Pr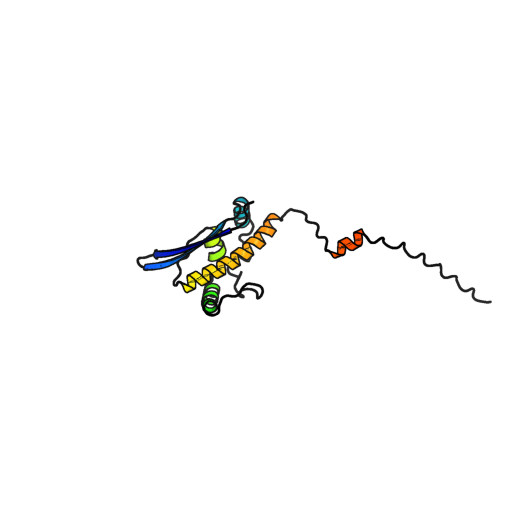otein AF-A0A2S5MRT8-F1 (afdb_monomer_lite)

Secondary structure (DSSP, 8-state):
-PPPEEEEEEEEEEETTEEEEEEEEEEE--HHHHHHHHHHSTTSGGGSGGGGTT---TTSPPPPTTTHHHHHHHHHTT-HHIIIIIIIIT-PEEE-SSHHHHHHHHHHHHHHHHHHHHHHHHHHHTT-------TTHHHHTTPPPPPPP------------

Radius of gyration: 27.93 Å; chains: 1; bounding box: 41×88×78 Å

pLDDT: mean 81.72, std 10.44, range [54.12, 95.19]

Structure (mmCIF, N/CA/C/O backbone):
data_AF-A0A2S5MRT8-F1
#
_entry.id   AF-A0A2S5MRT8-F1
#
loop_
_atom_site.group_PDB
_atom_site.id
_atom_site.type_symbol
_atom_site.label_atom_id
_atom_site.label_alt_id
_atom_site.label_comp_id
_atom_site.label_asym_id
_atom_site.label_entity_id
_atom_site.label_seq_id
_atom_site.pdbx_PDB_ins_code
_atom_site.Cartn_x
_atom_site.Cartn_y
_atom_site.Cartn_z
_atom_site.occupancy
_atom_site.B_iso_or_equiv
_atom_site.auth_seq_id
_atom_site.auth_comp_id
_atom_site.auth_asym_id
_atom_site.auth_atom_id
_atom_site.pdbx_PDB_model_num
ATOM 1 N N . MET A 1 1 ? -20.297 1.279 5.747 1.00 62.88 1 MET A N 1
ATOM 2 C CA . MET A 1 1 ? -18.880 1.514 5.401 1.00 62.88 1 MET A CA 1
ATOM 3 C C . MET A 1 1 ? -18.709 1.169 3.929 1.00 62.88 1 MET A C 1
ATOM 5 O O . MET A 1 1 ? -19.197 0.123 3.515 1.00 62.88 1 MET A O 1
ATOM 9 N N . GLN A 1 2 ? -18.142 2.060 3.117 1.00 75.88 2 GLN A N 1
ATOM 10 C CA . GLN A 1 2 ? -17.895 1.763 1.702 1.00 75.88 2 GLN A CA 1
ATOM 11 C C . GLN A 1 2 ? -16.757 0.739 1.589 1.00 75.88 2 GLN A C 1
ATOM 13 O O . GLN A 1 2 ? -15.768 0.855 2.308 1.00 75.88 2 GLN A O 1
ATOM 18 N N . ALA A 1 3 ? -16.885 -0.244 0.691 1.00 86.50 3 ALA A N 1
ATOM 19 C CA . ALA A 1 3 ? -15.804 -1.194 0.428 1.00 86.50 3 ALA A CA 1
ATOM 20 C C . ALA A 1 3 ? -14.531 -0.440 -0.015 1.00 86.50 3 ALA A C 1
ATOM 22 O O . ALA A 1 3 ? -14.643 0.407 -0.915 1.00 86.50 3 ALA A O 1
ATOM 23 N N . PRO A 1 4 ? -13.355 -0.730 0.580 1.00 91.44 4 PRO A N 1
ATOM 24 C CA . PRO A 1 4 ? -12.093 -0.124 0.178 1.00 91.44 4 PRO A CA 1
ATOM 25 C C . PRO A 1 4 ? -11.831 -0.288 -1.320 1.00 91.44 4 PRO A C 1
ATOM 27 O O . PRO A 1 4 ? -12.052 -1.359 -1.886 1.00 91.44 4 PRO A O 1
ATOM 30 N N . LYS A 1 5 ? -11.339 0.767 -1.973 1.00 93.81 5 LYS A N 1
ATOM 31 C CA . LYS A 1 5 ? -10.935 0.727 -3.389 1.00 93.81 5 LYS A CA 1
ATOM 32 C C . LYS A 1 5 ? -9.587 1.400 -3.582 1.00 93.81 5 LYS A C 1
ATOM 34 O O . LYS A 1 5 ? -9.306 2.396 -2.927 1.00 93.81 5 LYS A O 1
ATOM 39 N N . LEU A 1 6 ? -8.804 0.919 -4.542 1.00 94.31 6 LEU A N 1
ATOM 40 C CA . LEU A 1 6 ? -7.590 1.596 -4.986 1.00 94.31 6 LEU A CA 1
ATOM 41 C C . LEU A 1 6 ? -7.860 2.307 -6.311 1.00 94.31 6 LEU A C 1
ATOM 43 O O . LEU A 1 6 ? -8.140 1.675 -7.329 1.00 94.31 6 LEU A O 1
ATOM 47 N N . LEU A 1 7 ? -7.780 3.632 -6.304 1.00 94.69 7 LEU A N 1
ATOM 48 C CA . LEU A 1 7 ? -7.791 4.432 -7.518 1.00 94.69 7 LEU A CA 1
ATOM 49 C C . LEU A 1 7 ? -6.376 4.473 -8.092 1.00 94.69 7 LEU A C 1
ATOM 51 O O . LEU A 1 7 ? -5.436 4.802 -7.378 1.00 94.69 7 LEU A O 1
ATOM 55 N N . ILE A 1 8 ? -6.237 4.167 -9.382 1.00 95.19 8 ILE A N 1
ATOM 56 C CA . ILE A 1 8 ? -4.963 4.192 -10.108 1.00 95.19 8 ILE A CA 1
ATOM 57 C C . ILE A 1 8 ? -5.140 5.064 -11.352 1.00 95.19 8 ILE A C 1
ATOM 59 O O . ILE A 1 8 ? -5.982 4.779 -12.202 1.00 95.19 8 ILE A O 1
ATOM 63 N N . ARG A 1 9 ? -4.339 6.122 -11.480 1.00 95.19 9 ARG A N 1
ATOM 64 C CA . ARG A 1 9 ? -4.304 7.011 -12.651 1.00 95.19 9 ARG A CA 1
ATOM 65 C C . ARG A 1 9 ? -2.890 7.074 -13.198 1.00 95.19 9 ARG A C 1
ATOM 67 O O . ARG A 1 9 ? -1.948 7.238 -12.431 1.00 95.19 9 ARG A O 1
ATOM 74 N N . LYS A 1 10 ? -2.744 6.968 -14.516 1.00 95.06 10 LYS A N 1
ATOM 75 C CA . LYS A 1 10 ? -1.451 7.002 -15.209 1.00 95.06 10 LYS A CA 1
ATOM 76 C C . LYS A 1 10 ? -1.513 8.004 -16.344 1.00 95.06 10 LYS A C 1
ATOM 78 O O . LYS A 1 10 ? -2.553 8.143 -16.982 1.00 95.06 10 LYS A O 1
ATOM 83 N N . GLY A 1 11 ? -0.401 8.664 -16.616 1.00 93.81 11 GLY A N 1
ATOM 84 C CA . GLY A 1 11 ? -0.306 9.592 -17.733 1.00 93.81 11 GLY A CA 1
ATOM 85 C C . GLY A 1 11 ? 1.127 10.014 -18.004 1.00 93.81 11 GLY A C 1
ATOM 86 O O . GLY A 1 11 ? 2.016 9.802 -17.183 1.00 93.81 11 GLY A O 1
ATOM 87 N N . MET A 1 12 ? 1.338 10.623 -19.166 1.00 95.19 12 MET A N 1
ATOM 88 C CA . MET A 1 12 ? 2.572 11.341 -19.470 1.00 95.19 12 MET A CA 1
ATOM 89 C C . MET A 1 12 ? 2.376 12.800 -19.064 1.00 95.19 12 MET A C 1
ATOM 91 O O . MET A 1 12 ? 1.457 13.449 -19.559 1.00 95.19 12 MET A O 1
ATOM 95 N N . VAL A 1 13 ? 3.215 13.307 -18.164 1.00 91.00 13 VAL A N 1
ATOM 96 C CA . VAL A 1 13 ? 3.133 14.688 -17.669 1.00 91.00 13 VAL A CA 1
ATOM 97 C C . VAL A 1 13 ? 4.438 15.410 -17.978 1.00 91.00 13 VAL A C 1
ATOM 99 O O . VAL A 1 13 ? 5.523 14.841 -17.848 1.00 91.00 13 VAL A O 1
ATOM 102 N N . VAL A 1 14 ? 4.341 16.674 -18.393 1.00 89.44 14 VAL A N 1
ATOM 103 C CA . VAL A 1 14 ? 5.513 17.535 -18.574 1.00 89.44 14 VAL A CA 1
ATOM 104 C C . VAL A 1 14 ? 6.001 17.968 -17.196 1.00 89.44 14 VAL A C 1
ATOM 106 O O . VAL A 1 14 ? 5.334 18.738 -16.508 1.00 89.44 14 VAL A O 1
ATOM 109 N N . VAL A 1 15 ? 7.180 17.500 -16.796 1.00 83.31 15 VAL A N 1
ATOM 110 C CA . VAL A 1 15 ? 7.831 17.902 -15.548 1.00 83.31 15 VAL A CA 1
ATOM 111 C C . VAL A 1 15 ? 9.219 18.434 -15.866 1.00 83.31 15 VAL A C 1
ATOM 113 O O . VAL A 1 15 ? 10.021 17.749 -16.501 1.00 83.31 15 VAL A O 1
ATOM 116 N N . GLN A 1 16 ? 9.501 19.672 -15.445 1.00 83.75 16 GLN A N 1
ATOM 117 C CA . GLN A 1 16 ? 10.778 20.354 -15.711 1.00 83.75 16 GLN A CA 1
ATOM 118 C C . GLN A 1 16 ? 11.149 20.348 -17.210 1.00 83.75 16 GLN A C 1
ATOM 120 O O . GLN A 1 16 ? 12.292 20.099 -17.587 1.00 83.75 16 GLN A O 1
ATOM 125 N N . GLY A 1 17 ? 10.156 20.556 -18.081 1.00 87.31 17 GLY A N 1
ATOM 126 C CA . GLY A 1 17 ? 10.346 20.587 -19.534 1.00 87.31 17 GLY A CA 1
ATOM 127 C C . GLY A 1 17 ? 10.565 19.223 -20.202 1.00 87.31 17 GLY A C 1
ATOM 128 O O . GLY A 1 17 ? 10.848 19.183 -21.396 1.00 87.31 17 GLY A O 1
ATOM 129 N N . ARG A 1 18 ? 10.432 18.100 -19.480 1.00 86.38 18 ARG A N 1
ATOM 130 C CA . ARG A 1 18 ? 10.519 16.742 -20.046 1.00 86.38 18 ARG A CA 1
ATOM 131 C C . ARG A 1 18 ? 9.227 15.963 -19.816 1.00 86.38 18 ARG A C 1
ATOM 133 O O . ARG A 1 18 ? 8.666 16.009 -18.726 1.00 86.38 18 ARG A O 1
ATOM 140 N N . ASN A 1 19 ? 8.789 15.204 -20.819 1.00 90.62 19 ASN A N 1
ATOM 141 C CA . ASN A 1 19 ? 7.692 14.250 -20.655 1.00 90.62 19 ASN A CA 1
ATOM 142 C C . ASN A 1 19 ? 8.152 13.086 -19.777 1.00 90.62 19 ASN A C 1
ATOM 144 O O . ASN A 1 19 ? 9.086 12.369 -20.139 1.00 90.62 19 ASN A O 1
ATOM 148 N N . ARG A 1 20 ? 7.487 12.894 -18.637 1.00 91.44 20 ARG A N 1
ATOM 149 C CA . ARG A 1 20 ? 7.747 11.790 -17.713 1.00 91.44 20 ARG A CA 1
ATOM 150 C C . ARG A 1 20 ? 6.494 10.934 -17.522 1.00 91.44 20 ARG A C 1
ATOM 152 O O . ARG A 1 20 ? 5.394 11.486 -17.466 1.00 91.44 20 ARG A O 1
ATOM 159 N N . PRO A 1 21 ? 6.638 9.603 -17.424 1.00 93.56 21 PRO A N 1
ATOM 160 C CA . PRO A 1 21 ? 5.550 8.742 -16.988 1.00 93.56 21 PRO A CA 1
ATOM 161 C C . PRO A 1 21 ? 5.238 9.025 -15.517 1.00 93.56 21 PRO A C 1
ATOM 163 O O . PRO A 1 21 ? 6.128 9.026 -14.667 1.00 93.56 21 PRO A O 1
ATOM 166 N N . CYS A 1 22 ? 3.969 9.259 -15.212 1.00 92.06 22 CYS A N 1
ATOM 167 C CA . CYS A 1 22 ? 3.501 9.540 -13.866 1.00 92.06 22 CYS A CA 1
ATOM 168 C C . CYS A 1 22 ? 2.357 8.608 -13.481 1.00 92.06 22 CYS A C 1
ATOM 170 O O . CYS A 1 22 ? 1.512 8.264 -14.312 1.00 92.06 22 CYS A O 1
ATOM 172 N N . ILE A 1 23 ? 2.309 8.249 -12.200 1.00 92.44 23 ILE A N 1
ATOM 173 C CA . ILE A 1 23 ? 1.239 7.443 -11.617 1.00 92.44 23 ILE A CA 1
ATOM 174 C C . ILE A 1 23 ? 0.769 8.051 -10.301 1.00 92.44 23 ILE A C 1
ATOM 176 O O . ILE A 1 23 ? 1.565 8.463 -9.462 1.00 92.44 23 ILE A O 1
ATOM 180 N N . GLN A 1 24 ? -0.545 8.114 -10.136 1.00 91.81 24 GLN A N 1
ATOM 181 C CA . GLN A 1 24 ? -1.209 8.442 -8.884 1.00 91.81 24 GLN A CA 1
ATOM 182 C C . GLN A 1 24 ? -1.958 7.194 -8.426 1.00 91.81 24 GLN A C 1
ATOM 184 O O . GLN A 1 24 ? -2.784 6.660 -9.170 1.00 91.81 24 GLN A O 1
ATOM 189 N N . VAL A 1 25 ? -1.675 6.749 -7.207 1.00 92.12 25 VAL A N 1
ATOM 190 C CA . VAL A 1 25 ? -2.445 5.712 -6.513 1.00 92.12 25 VAL A CA 1
ATOM 191 C C . VAL A 1 25 ? -3.090 6.339 -5.287 1.00 92.12 25 VAL A C 1
ATOM 193 O O . VAL A 1 25 ? -2.444 7.141 -4.630 1.00 92.12 25 VAL A O 1
ATOM 196 N N . LEU A 1 26 ? -4.354 6.036 -5.001 1.00 92.50 26 LEU A N 1
ATOM 197 C CA . LEU A 1 26 ? -5.076 6.572 -3.843 1.00 92.50 26 LEU A CA 1
ATOM 198 C C . LEU A 1 26 ? -6.029 5.511 -3.289 1.00 92.50 26 LEU A C 1
ATOM 200 O O . LEU A 1 26 ? -6.909 5.033 -4.006 1.00 92.50 26 LEU A O 1
ATOM 204 N N . ALA A 1 27 ? -5.875 5.167 -2.014 1.00 91.75 27 ALA A N 1
ATOM 205 C CA . ALA A 1 27 ? -6.819 4.339 -1.285 1.00 91.75 27 ALA A CA 1
ATOM 206 C C . ALA A 1 27 ? -8.063 5.162 -0.931 1.00 91.75 27 ALA A C 1
ATOM 208 O O . ALA A 1 27 ? -8.003 6.178 -0.239 1.00 91.75 27 ALA A O 1
ATOM 209 N N . ILE A 1 28 ? -9.208 4.696 -1.409 1.00 91.44 28 ILE A N 1
ATOM 210 C CA . ILE A 1 28 ? -10.532 5.185 -1.052 1.00 91.44 28 ILE A CA 1
ATOM 211 C C . ILE A 1 28 ? -11.041 4.267 0.056 1.00 91.44 28 ILE A C 1
ATOM 213 O O . ILE A 1 28 ? -11.528 3.168 -0.214 1.00 91.44 28 ILE A O 1
ATOM 217 N N . VAL A 1 29 ? -10.892 4.720 1.296 1.00 88.62 29 VAL A N 1
ATOM 218 C CA . VAL A 1 29 ? -11.397 4.074 2.516 1.00 88.62 29 VAL A CA 1
ATOM 219 C C . VAL A 1 29 ? -12.334 5.033 3.250 1.00 88.62 29 VAL A C 1
ATOM 221 O O . VAL A 1 29 ? -12.411 6.216 2.914 1.00 88.62 29 VAL A O 1
ATOM 224 N N . ASP A 1 30 ? -13.064 4.524 4.241 1.00 89.56 30 ASP A N 1
ATOM 225 C CA . ASP A 1 30 ? -13.903 5.356 5.105 1.00 89.56 30 ASP A CA 1
ATOM 226 C C . ASP A 1 30 ? -13.067 6.474 5.774 1.00 89.56 30 ASP A C 1
ATOM 228 O O . ASP A 1 30 ? -11.995 6.175 6.307 1.00 89.56 30 ASP A O 1
ATOM 232 N N . PRO A 1 31 ? -13.503 7.751 5.752 1.00 87.44 31 PRO A N 1
ATOM 233 C CA . PRO A 1 31 ? -12.715 8.856 6.299 1.00 87.44 31 PRO A CA 1
ATOM 234 C C . PRO A 1 31 ? -12.368 8.699 7.781 1.00 87.44 31 PRO A C 1
ATOM 236 O O . PRO A 1 31 ? -11.251 9.024 8.173 1.00 87.44 31 PRO A O 1
ATOM 239 N N . ALA A 1 32 ? -13.280 8.160 8.597 1.00 87.81 32 ALA A N 1
ATOM 240 C CA . ALA A 1 32 ? -13.013 7.952 10.017 1.00 87.81 32 ALA A CA 1
ATOM 241 C C . ALA A 1 32 ? -11.975 6.842 10.226 1.00 87.81 32 ALA A C 1
ATOM 243 O O . ALA A 1 32 ? -11.099 6.957 11.084 1.00 87.81 32 ALA A O 1
ATOM 244 N N . LEU A 1 33 ? -12.028 5.790 9.402 1.00 87.81 33 LEU A N 1
ATOM 245 C CA . LEU A 1 33 ? -11.003 4.749 9.395 1.00 87.81 33 LEU A CA 1
ATOM 246 C C . LEU A 1 33 ? -9.646 5.308 8.958 1.00 87.81 33 LEU A C 1
ATOM 248 O O . LEU A 1 33 ? -8.641 5.005 9.592 1.00 87.81 33 LEU A O 1
ATOM 252 N N . LYS A 1 34 ? -9.614 6.157 7.924 1.00 86.62 34 LYS A N 1
ATOM 253 C CA . LYS A 1 34 ? -8.386 6.822 7.472 1.00 86.62 34 LYS A CA 1
ATOM 254 C C . LYS A 1 34 ? -7.730 7.620 8.598 1.00 86.62 34 LYS A C 1
ATOM 256 O O . LYS A 1 34 ? -6.559 7.397 8.878 1.00 86.62 34 LYS A O 1
ATOM 261 N N . THR A 1 35 ? -8.489 8.486 9.270 1.00 87.00 35 THR A N 1
ATOM 262 C CA . THR A 1 35 ? -7.985 9.275 10.402 1.00 87.00 35 THR A CA 1
ATOM 263 C C . THR A 1 35 ? -7.467 8.370 11.518 1.00 87.00 35 THR A C 1
ATOM 265 O O . THR A 1 35 ? -6.364 8.569 12.010 1.00 87.00 35 THR A O 1
ATOM 268 N N . LYS A 1 36 ? -8.196 7.297 11.853 1.00 87.00 36 LYS A N 1
ATOM 269 C CA . LYS A 1 36 ? -7.754 6.320 12.860 1.00 87.00 36 LYS A CA 1
ATOM 270 C C . LYS A 1 36 ? -6.424 5.650 12.484 1.00 87.00 36 LYS A C 1
ATOM 272 O O . LYS A 1 36 ? -5.586 5.439 13.357 1.00 87.00 36 LYS A O 1
ATOM 277 N N . LEU A 1 37 ? -6.225 5.307 11.209 1.00 85.44 37 LEU A N 1
ATOM 278 C CA . LEU A 1 37 ? -4.967 4.738 10.709 1.00 85.44 37 LEU A CA 1
ATOM 279 C C . LEU A 1 37 ? -3.808 5.731 10.831 1.00 85.44 37 LEU A C 1
ATOM 281 O O . LEU A 1 37 ? -2.731 5.353 11.289 1.00 85.44 37 LEU A O 1
ATOM 285 N N . GLU A 1 38 ? -4.038 6.986 10.447 1.00 84.56 38 GLU A N 1
ATOM 286 C CA . GLU A 1 38 ? -3.034 8.052 10.490 1.00 84.56 38 GLU A CA 1
ATOM 287 C C . GLU A 1 38 ? -2.645 8.419 11.933 1.00 84.56 38 GLU A C 1
ATOM 289 O O . GLU A 1 38 ? -1.458 8.561 12.221 1.00 84.56 38 GLU A O 1
ATOM 294 N N . ASP A 1 39 ? -3.611 8.488 12.851 1.00 85.94 39 ASP A N 1
ATOM 295 C CA . ASP A 1 39 ? -3.373 8.919 14.232 1.00 85.94 39 ASP A CA 1
ATOM 296 C C . ASP A 1 39 ? -2.778 7.815 15.116 1.00 85.94 39 ASP A C 1
ATOM 298 O O . ASP A 1 39 ? -1.910 8.080 15.949 1.00 85.94 39 ASP A O 1
ATOM 302 N N . LEU A 1 40 ? -3.251 6.572 14.966 1.00 85.38 40 LEU A N 1
ATOM 303 C CA . LEU A 1 40 ? -2.938 5.491 15.910 1.00 85.38 40 LEU A CA 1
ATOM 304 C C . LEU A 1 40 ? -1.954 4.458 15.359 1.00 85.38 40 LEU A C 1
ATOM 306 O O . LEU A 1 40 ? -1.249 3.819 16.138 1.00 85.38 40 LEU A O 1
ATOM 310 N N . PHE A 1 41 ? -1.894 4.283 14.037 1.00 84.75 41 PHE A N 1
ATOM 311 C CA . PHE A 1 41 ? -1.188 3.158 13.414 1.00 84.75 41 PHE A CA 1
ATOM 312 C C . PHE A 1 41 ? -0.091 3.577 12.436 1.00 84.75 41 PHE A C 1
ATOM 314 O O . PHE A 1 41 ? 0.549 2.714 11.844 1.00 84.75 41 PHE A O 1
ATOM 321 N N . ALA A 1 42 ? 0.220 4.870 12.309 1.00 77.69 42 ALA A N 1
ATOM 322 C CA . ALA A 1 42 ? 1.286 5.349 11.422 1.00 77.69 42 ALA A CA 1
ATOM 323 C C . ALA A 1 42 ? 2.685 4.778 11.743 1.00 77.69 42 ALA A C 1
ATOM 325 O O . ALA A 1 42 ? 3.590 4.846 10.911 1.00 77.69 42 ALA A O 1
ATOM 326 N N . SER A 1 43 ? 2.881 4.207 12.937 1.00 79.81 43 SER A N 1
ATOM 327 C CA . SER A 1 43 ? 4.125 3.552 13.352 1.00 79.81 43 SER A CA 1
ATOM 328 C C . SER A 1 43 ? 4.180 2.050 13.034 1.00 79.81 43 SER A C 1
ATOM 330 O O . SER A 1 43 ? 5.219 1.424 13.267 1.00 79.81 43 SER A O 1
ATOM 332 N N . GLU A 1 44 ? 3.118 1.457 12.486 1.00 83.00 44 GLU A N 1
ATOM 333 C CA . GLU A 1 44 ? 3.089 0.038 12.128 1.00 83.00 44 GLU A CA 1
ATOM 334 C C . GLU A 1 44 ? 4.046 -0.295 10.981 1.00 83.00 44 GLU A C 1
ATOM 336 O O . GLU A 1 44 ? 4.373 0.549 10.142 1.00 83.00 44 GLU A O 1
ATOM 341 N N . ASN A 1 45 ? 4.511 -1.549 10.928 1.00 77.81 45 ASN A N 1
ATOM 342 C CA . ASN A 1 45 ? 5.508 -1.964 9.933 1.00 77.81 45 ASN A CA 1
ATOM 343 C C . ASN A 1 45 ? 5.013 -1.754 8.495 1.00 77.81 45 ASN A C 1
ATOM 345 O O . ASN A 1 45 ? 5.805 -1.385 7.639 1.00 77.81 45 ASN A O 1
ATOM 349 N N . LEU A 1 46 ? 3.704 -1.878 8.255 1.00 76.25 46 LEU A N 1
ATOM 350 C CA . LEU A 1 46 ? 3.066 -1.626 6.958 1.00 76.25 46 LEU A CA 1
ATOM 351 C C . LEU A 1 46 ? 3.320 -0.204 6.410 1.00 76.25 46 LEU A C 1
ATOM 353 O O . LEU A 1 46 ? 3.352 0.002 5.195 1.00 76.25 46 LEU A O 1
ATOM 357 N N . PHE A 1 47 ? 3.526 0.772 7.297 1.00 75.56 47 PHE A N 1
ATOM 358 C CA . PHE A 1 47 ? 3.784 2.172 6.946 1.00 75.56 47 PHE A CA 1
ATOM 359 C C . PHE A 1 47 ? 5.278 2.536 7.002 1.00 75.56 47 PHE A C 1
ATOM 361 O O . PHE A 1 47 ? 5.655 3.682 6.751 1.00 75.56 47 PHE A O 1
ATOM 368 N N . LYS A 1 48 ? 6.152 1.566 7.301 1.00 73.19 48 LYS A N 1
ATOM 369 C CA . LYS A 1 48 ? 7.606 1.746 7.406 1.00 73.19 48 LYS A CA 1
ATOM 370 C C . LYS A 1 48 ? 8.337 1.280 6.145 1.00 73.19 48 LYS A C 1
ATOM 372 O O . LYS A 1 48 ? 7.872 0.436 5.386 1.00 73.19 48 LYS A O 1
ATOM 377 N N . ARG A 1 49 ? 9.562 1.789 5.964 1.00 66.25 49 ARG A N 1
ATOM 378 C CA . ARG A 1 49 ? 10.494 1.382 4.886 1.00 66.25 49 ARG A CA 1
ATOM 379 C C . ARG A 1 49 ? 10.774 -0.115 4.867 1.00 66.25 49 ARG A C 1
ATOM 381 O O . ARG A 1 49 ? 10.858 -0.718 3.804 1.00 66.25 49 ARG A O 1
ATOM 388 N N . SER A 1 50 ? 10.878 -0.702 6.053 1.00 64.69 50 SER A N 1
ATOM 389 C CA . SER A 1 50 ? 11.203 -2.108 6.271 1.00 64.69 50 SER A CA 1
ATOM 390 C C . SER A 1 50 ? 10.115 -3.086 5.839 1.00 64.69 50 SER A C 1
ATOM 392 O O . SER A 1 50 ? 10.402 -4.277 5.783 1.00 64.69 50 SER A O 1
ATOM 394 N N . ALA A 1 51 ? 8.899 -2.624 5.518 1.00 70.75 51 ALA A N 1
ATOM 395 C CA . ALA A 1 51 ? 7.769 -3.495 5.184 1.00 70.75 51 ALA A CA 1
ATOM 396 C C . ALA A 1 51 ? 8.108 -4.552 4.118 1.00 70.75 51 ALA A C 1
ATOM 398 O O . ALA A 1 51 ? 7.625 -5.678 4.188 1.00 70.75 51 ALA A O 1
ATOM 399 N N . TYR A 1 52 ? 8.972 -4.199 3.162 1.00 70.44 52 TYR A N 1
ATOM 400 C CA . TYR A 1 52 ? 9.319 -5.044 2.017 1.00 70.44 52 TYR A CA 1
ATOM 401 C C . TYR A 1 52 ? 10.829 -5.258 1.860 1.00 70.44 52 TYR A C 1
ATOM 403 O O . TYR A 1 52 ? 11.290 -5.644 0.784 1.00 70.44 52 TYR A O 1
ATOM 411 N N . SER A 1 53 ? 11.622 -5.027 2.914 1.00 65.75 53 SER A N 1
ATOM 412 C CA . SER A 1 53 ? 13.088 -5.170 2.852 1.00 65.75 53 SER A CA 1
ATOM 413 C C . SER A 1 53 ? 13.535 -6.595 2.507 1.00 65.75 53 SER A C 1
ATOM 415 O O . SER A 1 53 ? 14.588 -6.783 1.905 1.00 65.75 53 SER A O 1
ATOM 417 N N . ASN A 1 54 ? 12.709 -7.590 2.843 1.00 70.12 54 ASN A N 1
ATOM 418 C CA . ASN A 1 54 ? 12.942 -9.008 2.558 1.00 70.12 54 ASN A CA 1
ATOM 419 C C . ASN A 1 54 ? 12.188 -9.496 1.303 1.00 70.12 54 ASN A C 1
ATOM 421 O O . ASN A 1 54 ? 12.104 -10.699 1.062 1.00 70.12 54 ASN A O 1
ATOM 425 N N . GLY A 1 55 ? 11.641 -8.577 0.501 1.00 70.75 55 GLY A N 1
ATOM 426 C CA . GLY A 1 55 ? 10.789 -8.892 -0.643 1.00 70.75 55 GLY A CA 1
ATOM 427 C C . GLY A 1 55 ? 9.351 -9.242 -0.250 1.00 70.75 55 GLY A C 1
ATOM 428 O O . GLY A 1 55 ? 8.908 -8.976 0.867 1.00 70.75 55 GLY A O 1
ATOM 429 N N . PHE A 1 56 ? 8.610 -9.815 -1.201 1.00 70.88 56 PHE A N 1
ATOM 430 C CA . PHE A 1 56 ? 7.237 -10.272 -0.983 1.00 70.88 56 PHE A CA 1
ATOM 431 C C . PHE A 1 56 ? 7.211 -11.737 -0.523 1.00 70.88 56 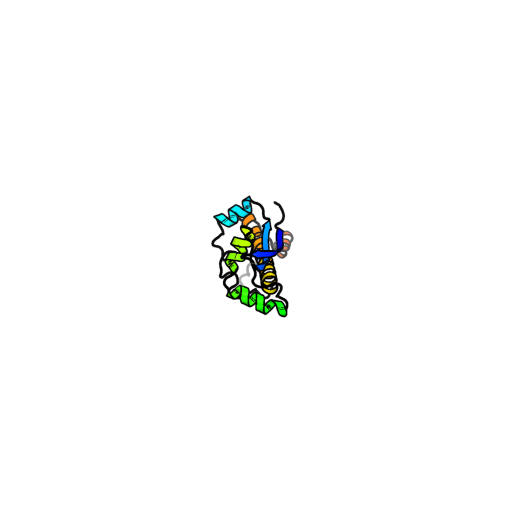PHE A C 1
ATOM 433 O O . PHE A 1 56 ? 7.987 -12.544 -1.043 1.00 70.88 56 PHE A O 1
ATOM 440 N N . PRO A 1 57 ? 6.309 -12.114 0.401 1.00 71.62 57 PRO A N 1
ATOM 441 C CA . PRO A 1 57 ? 6.129 -13.508 0.788 1.00 71.62 57 PRO A CA 1
ATOM 442 C C . PRO A 1 57 ? 5.683 -14.364 -0.407 1.00 71.62 57 PRO A C 1
ATOM 444 O O . PRO A 1 57 ? 5.015 -13.883 -1.324 1.00 71.62 57 PRO A O 1
ATOM 447 N N . ALA A 1 58 ? 6.028 -15.655 -0.387 1.00 74.31 58 ALA A N 1
ATOM 448 C CA . ALA A 1 58 ? 5.758 -16.582 -1.493 1.00 74.31 58 ALA A CA 1
ATOM 449 C C . ALA A 1 58 ? 4.259 -16.759 -1.805 1.00 74.31 58 ALA A C 1
ATOM 451 O O . ALA A 1 58 ? 3.902 -17.108 -2.926 1.00 74.31 58 ALA A O 1
ATOM 452 N N . SER A 1 59 ? 3.389 -16.498 -0.826 1.00 75.19 59 SER A N 1
ATOM 453 C CA . SER A 1 59 ? 1.932 -16.535 -0.969 1.00 75.19 59 SER A CA 1
ATOM 454 C C . SER A 1 59 ? 1.353 -15.349 -1.746 1.00 75.19 59 SER A C 1
ATOM 456 O O . SER A 1 59 ? 0.200 -15.413 -2.167 1.00 75.19 59 SER A O 1
ATOM 458 N N . MET A 1 60 ? 2.117 -14.270 -1.956 1.00 77.94 60 MET A N 1
ATOM 459 C CA . MET A 1 60 ? 1.664 -13.158 -2.787 1.00 77.94 60 MET A CA 1
ATOM 460 C C . MET A 1 60 ? 1.851 -13.471 -4.276 1.00 77.94 60 MET A C 1
ATOM 462 O O . MET A 1 60 ? 2.842 -14.110 -4.652 1.00 77.94 60 MET A O 1
ATOM 466 N N . PRO A 1 61 ? 0.949 -12.966 -5.146 1.00 82.81 61 PRO A N 1
ATOM 467 C CA . PRO A 1 61 ? 1.167 -12.986 -6.588 1.00 82.81 61 PRO A CA 1
ATOM 468 C C . PRO A 1 61 ? 2.551 -12.422 -6.893 1.00 82.81 61 PRO A C 1
ATOM 470 O O . PRO A 1 61 ? 2.894 -11.397 -6.316 1.00 82.81 61 PRO A O 1
ATOM 473 N N . GLN A 1 62 ? 3.322 -13.085 -7.757 1.00 85.50 62 GLN A N 1
ATOM 474 C CA . GLN A 1 62 ? 4.697 -12.707 -8.107 1.00 85.50 62 GLN A CA 1
ATOM 475 C C . GLN A 1 62 ? 4.732 -11.829 -9.368 1.00 85.50 62 GLN A C 1
ATOM 477 O O . GLN A 1 62 ? 3.847 -11.945 -10.226 1.00 85.50 62 GLN A O 1
ATOM 482 N N . PRO A 1 63 ? 5.744 -10.955 -9.536 1.00 87.56 63 PRO A N 1
ATOM 483 C CA . PRO A 1 63 ? 5.849 -10.150 -10.741 1.00 87.56 63 PRO A CA 1
ATOM 484 C C . PRO A 1 63 ? 6.234 -11.039 -11.928 1.00 87.56 63 PRO A C 1
ATOM 486 O O . PRO A 1 63 ? 6.996 -11.996 -11.798 1.00 87.56 63 PRO A O 1
ATOM 489 N N . THR A 1 64 ? 5.755 -10.697 -13.125 1.00 89.38 64 THR A N 1
ATOM 490 C CA . THR A 1 64 ? 6.201 -11.359 -14.363 1.00 89.38 64 THR A CA 1
ATOM 491 C C . THR A 1 64 ? 7.717 -11.220 -14.532 1.00 89.38 64 THR A C 1
ATOM 493 O O . THR A 1 64 ? 8.263 -10.186 -14.146 1.00 89.38 64 THR A O 1
ATOM 496 N N . GLY A 1 65 ? 8.376 -12.175 -15.197 1.00 89.94 65 GLY A N 1
ATOM 497 C CA . GLY A 1 65 ? 9.836 -12.173 -15.396 1.00 89.94 65 GLY A CA 1
ATOM 498 C C . GLY A 1 65 ? 10.441 -10.818 -15.811 1.00 89.94 65 GLY A C 1
ATOM 499 O O . GLY A 1 65 ? 11.351 -10.347 -15.134 1.00 89.94 65 GLY A O 1
ATOM 500 N N . PRO A 1 66 ? 9.899 -10.119 -16.830 1.00 91.56 66 PRO A N 1
ATOM 501 C CA . PRO A 1 66 ? 10.403 -8.802 -17.236 1.00 91.56 66 PRO A CA 1
ATOM 502 C C . PRO A 1 66 ? 10.212 -7.689 -16.195 1.00 91.56 66 PRO A C 1
ATOM 504 O O . PRO A 1 66 ? 10.953 -6.715 -16.186 1.00 91.56 66 PRO A O 1
ATOM 507 N N . LEU A 1 67 ? 9.212 -7.812 -15.318 1.00 90.81 67 LEU A N 1
ATOM 508 C CA . LEU A 1 67 ? 8.881 -6.815 -14.296 1.00 90.81 67 LEU A CA 1
ATOM 509 C C . LEU A 1 67 ? 9.702 -7.005 -13.011 1.00 90.81 67 LEU A C 1
ATOM 511 O O . LEU A 1 67 ? 9.998 -6.029 -12.324 1.00 90.81 67 LEU A O 1
ATOM 515 N N . ALA A 1 68 ? 10.088 -8.246 -12.705 1.00 89.56 68 ALA A N 1
ATOM 516 C CA . ALA A 1 68 ? 10.840 -8.618 -11.511 1.00 89.56 68 ALA A CA 1
ATOM 517 C C . ALA A 1 68 ? 12.087 -7.747 -11.230 1.00 89.56 68 A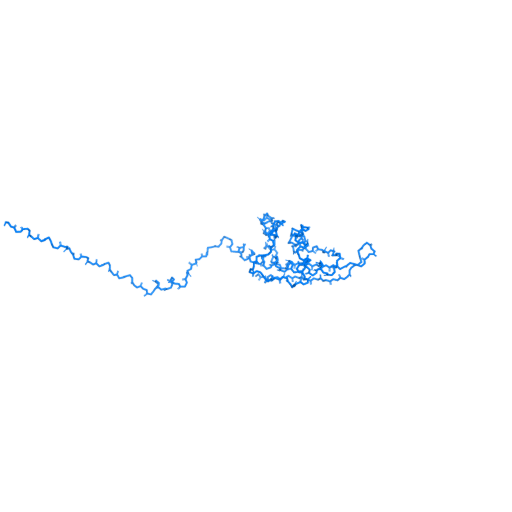LA A C 1
ATOM 519 O O . ALA A 1 68 ? 12.201 -7.265 -10.100 1.00 89.56 68 ALA A O 1
ATOM 520 N N . PRO A 1 69 ? 12.992 -7.462 -12.195 1.00 89.25 69 PRO A N 1
ATOM 521 C CA . PRO A 1 69 ? 14.166 -6.629 -11.919 1.00 89.25 69 PRO A CA 1
ATOM 522 C C . PRO A 1 69 ? 13.798 -5.186 -11.548 1.00 89.25 69 PRO A C 1
ATOM 524 O O . PRO A 1 69 ? 14.457 -4.585 -10.703 1.00 89.25 69 PRO A O 1
ATOM 527 N N . HIS A 1 70 ? 12.723 -4.640 -12.122 1.00 89.56 70 HIS A N 1
ATOM 528 C CA . HIS A 1 70 ? 12.256 -3.286 -11.820 1.00 89.56 70 HIS A CA 1
ATOM 529 C C . HIS A 1 70 ? 11.593 -3.200 -10.443 1.00 89.56 70 HIS A C 1
ATOM 531 O O . HIS A 1 70 ? 11.808 -2.229 -9.724 1.00 89.56 70 HIS A O 1
ATOM 537 N N . VAL A 1 71 ? 10.841 -4.231 -10.046 1.00 87.75 71 VAL A N 1
ATOM 538 C CA . VAL A 1 71 ? 10.284 -4.337 -8.687 1.00 87.75 71 VAL A CA 1
ATOM 539 C C . VAL A 1 71 ? 11.409 -4.465 -7.665 1.00 87.75 71 VAL A C 1
ATOM 541 O O . VAL A 1 71 ? 11.427 -3.728 -6.686 1.00 87.75 71 VAL A O 1
ATOM 544 N N . ALA A 1 72 ? 12.393 -5.332 -7.912 1.00 84.75 72 ALA A N 1
ATOM 545 C CA . ALA A 1 72 ? 13.542 -5.479 -7.024 1.00 84.75 72 ALA A CA 1
ATOM 546 C C . ALA A 1 72 ? 14.341 -4.171 -6.885 1.00 84.75 72 ALA A C 1
ATOM 548 O O . ALA A 1 72 ? 14.774 -3.836 -5.784 1.00 84.75 72 ALA A O 1
ATOM 549 N N . ALA A 1 73 ? 14.522 -3.422 -7.977 1.00 84.94 73 ALA A N 1
ATOM 550 C CA . ALA A 1 73 ? 15.163 -2.110 -7.944 1.00 84.94 73 ALA A CA 1
ATOM 551 C C . ALA A 1 73 ? 14.359 -1.096 -7.111 1.00 84.94 73 ALA A C 1
ATOM 553 O O . ALA A 1 73 ? 14.937 -0.439 -6.249 1.00 84.94 73 ALA A O 1
ATOM 554 N N . LEU A 1 74 ? 13.037 -1.032 -7.311 1.00 83.69 74 LEU A N 1
ATOM 555 C CA . LEU A 1 74 ? 12.137 -0.136 -6.578 1.00 83.69 74 LEU A CA 1
ATOM 556 C C . LEU A 1 74 ? 12.118 -0.422 -5.066 1.00 83.69 74 LEU A C 1
ATOM 558 O O . LEU A 1 74 ? 12.120 0.501 -4.254 1.00 83.69 74 LEU A O 1
ATOM 562 N N . LEU A 1 75 ? 12.117 -1.700 -4.674 1.00 79.75 75 LEU A N 1
ATOM 563 C CA . LEU A 1 75 ? 12.138 -2.092 -3.261 1.00 79.75 75 LEU A CA 1
ATOM 564 C C . LEU A 1 75 ? 13.486 -1.777 -2.593 1.00 79.75 75 LEU A C 1
ATOM 566 O O . LEU A 1 75 ? 13.516 -1.398 -1.425 1.00 79.75 75 LEU A O 1
ATOM 570 N N . LYS A 1 76 ? 14.598 -1.884 -3.333 1.00 76.75 76 LYS A N 1
ATOM 571 C CA . LYS A 1 76 ? 15.941 -1.523 -2.846 1.00 76.75 76 LYS A CA 1
ATOM 572 C C . LYS A 1 76 ? 16.146 -0.015 -2.715 1.00 76.75 76 LYS A C 1
ATOM 574 O O . LYS A 1 76 ? 16.930 0.405 -1.872 1.00 76.75 76 LYS A O 1
ATOM 579 N N . SER A 1 77 ? 15.467 0.794 -3.530 1.00 70.38 77 SER A N 1
ATOM 580 C CA . SER A 1 77 ? 15.579 2.258 -3.515 1.00 70.38 77 SER A CA 1
ATOM 581 C C . SER A 1 77 ? 14.710 2.936 -2.451 1.00 70.38 77 SER A C 1
ATOM 583 O O . SER A 1 77 ? 14.426 4.124 -2.567 1.00 70.38 77 SER A O 1
ATOM 585 N N . ASP A 1 78 ? 14.292 2.202 -1.416 1.00 58.53 78 ASP A N 1
ATOM 586 C CA . ASP A 1 78 ? 13.648 2.768 -0.225 1.00 58.53 78 ASP A CA 1
ATOM 587 C C . ASP A 1 78 ? 12.257 3.402 -0.492 1.00 58.53 78 ASP A C 1
ATOM 589 O O . ASP A 1 78 ? 11.796 4.270 0.249 1.00 58.53 78 ASP A O 1
ATOM 593 N N . ALA A 1 79 ? 11.550 2.946 -1.539 1.00 58.72 79 ALA A N 1
ATOM 594 C CA . ALA A 1 79 ? 10.277 3.522 -2.005 1.00 58.72 79 ALA A CA 1
ATOM 595 C C . ALA A 1 79 ? 9.053 3.222 -1.107 1.00 58.72 79 ALA A C 1
ATOM 597 O O . ALA A 1 79 ? 7.969 3.772 -1.305 1.00 58.72 79 ALA A O 1
ATOM 598 N N . CYS A 1 80 ? 9.181 2.347 -0.109 1.00 54.12 80 CYS A N 1
ATOM 599 C CA . CYS A 1 80 ? 8.032 1.769 0.597 1.00 54.12 80 CYS A CA 1
ATOM 600 C C . CYS A 1 80 ? 7.227 2.710 1.525 1.00 54.12 80 CYS A C 1
ATOM 602 O O . CYS A 1 80 ? 6.002 2.623 1.486 1.00 54.12 80 CYS A O 1
ATOM 604 N N . PRO A 1 81 ? 7.804 3.659 2.293 1.00 54.75 81 PRO A N 1
ATOM 605 C CA . PRO A 1 81 ? 6.999 4.618 3.052 1.00 54.75 81 PRO A CA 1
ATOM 606 C C . PRO A 1 81 ? 6.396 5.687 2.123 1.00 54.75 81 PRO A C 1
ATOM 608 O O . PRO A 1 81 ? 5.396 6.315 2.463 1.00 54.75 81 PRO A O 1
ATOM 611 N N . GLU A 1 82 ? 6.972 5.898 0.931 1.00 58.69 82 GLU A N 1
ATOM 612 C CA . GLU A 1 82 ? 6.404 6.801 -0.073 1.00 58.69 82 GLU A CA 1
ATOM 613 C C . GLU A 1 82 ? 5.179 6.184 -0.751 1.00 58.69 82 GLU A C 1
ATOM 615 O O . GLU A 1 82 ? 4.205 6.888 -1.013 1.00 58.69 82 GLU A O 1
ATOM 620 N N . ILE A 1 83 ? 5.175 4.868 -0.974 1.00 68.94 83 ILE A N 1
ATOM 621 C CA . ILE A 1 83 ? 4.044 4.175 -1.596 1.00 68.94 83 ILE A CA 1
ATOM 622 C C . ILE A 1 83 ? 2.820 4.203 -0.676 1.00 68.94 83 ILE A C 1
ATOM 624 O O . ILE A 1 83 ? 1.788 4.746 -1.065 1.00 68.94 83 ILE A O 1
ATOM 628 N N . THR A 1 84 ? 2.907 3.685 0.549 1.00 69.12 84 THR A N 1
ATOM 629 C CA . THR A 1 84 ? 1.714 3.537 1.401 1.00 69.12 84 THR A CA 1
ATOM 630 C C . THR A 1 84 ? 1.231 4.874 1.974 1.00 69.12 84 THR A C 1
ATOM 632 O O . THR A 1 84 ? 0.034 5.144 1.976 1.00 69.12 84 THR A O 1
ATOM 635 N N . VAL A 1 85 ? 2.135 5.755 2.416 1.00 70.00 85 VAL A N 1
ATOM 636 C CA . VAL A 1 85 ? 1.739 7.012 3.079 1.00 70.00 85 VAL A CA 1
ATOM 637 C C . VAL A 1 85 ? 1.574 8.149 2.069 1.00 70.00 85 VAL A C 1
ATOM 639 O O . VAL A 1 85 ? 0.479 8.693 1.924 1.00 70.00 85 VAL A O 1
ATOM 642 N N . LYS A 1 86 ? 2.634 8.498 1.329 1.00 75.88 86 LYS A N 1
ATOM 643 C CA . LYS A 1 86 ? 2.613 9.681 0.451 1.00 75.88 86 LYS A CA 1
ATOM 644 C C . LYS A 1 86 ? 1.702 9.501 -0.756 1.00 75.88 86 LYS A C 1
ATOM 646 O O . LYS A 1 86 ? 0.942 10.397 -1.106 1.00 75.88 86 LYS A O 1
ATOM 651 N N . THR A 1 87 ? 1.756 8.350 -1.414 1.00 78.69 87 THR A N 1
ATOM 652 C CA . THR A 1 87 ? 0.901 8.127 -2.582 1.00 78.69 87 THR A CA 1
ATOM 653 C C . THR A 1 87 ? -0.446 7.553 -2.168 1.00 78.69 87 THR A C 1
ATOM 655 O O . THR A 1 87 ? -1.453 8.220 -2.341 1.00 78.69 87 THR A O 1
ATOM 658 N N . MET A 1 88 ? -0.503 6.395 -1.516 1.00 84.12 88 MET A N 1
ATOM 659 C CA . MET A 1 88 ? -1.767 5.697 -1.292 1.00 84.12 88 MET A CA 1
ATOM 660 C C . MET A 1 88 ? -2.700 6.396 -0.290 1.00 84.12 88 MET A C 1
ATOM 662 O O . MET A 1 88 ? -3.893 6.459 -0.568 1.00 84.12 88 MET A O 1
ATOM 666 N N . LEU A 1 89 ? -2.215 6.963 0.821 1.00 83.44 89 LEU A N 1
ATOM 667 C CA . LEU A 1 89 ? -3.076 7.718 1.750 1.00 83.44 89 LEU A CA 1
ATOM 668 C C . LEU A 1 89 ? -3.225 9.199 1.366 1.00 83.44 89 LEU A C 1
ATOM 670 O O . LEU A 1 89 ? -4.331 9.742 1.429 1.00 83.44 89 LEU A O 1
ATOM 674 N N . GLN A 1 90 ? -2.143 9.865 0.954 1.00 83.81 90 GLN A N 1
ATOM 675 C CA . GLN A 1 90 ? -2.152 11.312 0.672 1.00 83.81 90 GLN A CA 1
ATOM 676 C C . GLN A 1 90 ? -2.418 11.662 -0.805 1.00 83.81 90 GLN A C 1
ATOM 678 O O . GLN A 1 90 ? -2.671 12.819 -1.133 1.00 83.81 90 GLN A O 1
ATOM 683 N N . GLY A 1 91 ? -2.409 10.682 -1.708 1.00 83.56 91 GLY A N 1
ATOM 684 C CA . GLY A 1 91 ? -2.694 10.865 -3.133 1.00 83.56 91 GLY A CA 1
ATOM 685 C C . GLY A 1 91 ? -1.569 11.528 -3.928 1.00 83.56 91 GLY A C 1
ATOM 686 O O . GLY A 1 91 ? -1.836 12.040 -5.019 1.00 83.56 91 GLY A O 1
ATOM 687 N N . GLN A 1 92 ? -0.336 11.566 -3.412 1.00 87.62 92 GLN A N 1
ATOM 688 C CA . GLN A 1 92 ? 0.788 12.201 -4.098 1.00 87.62 92 GLN A CA 1
ATOM 689 C C . GLN A 1 92 ? 1.096 11.506 -5.432 1.00 87.62 92 GLN A C 1
ATOM 691 O O . GLN A 1 92 ? 1.070 10.282 -5.557 1.00 87.62 92 GLN A O 1
ATOM 696 N N . LEU A 1 93 ? 1.402 12.318 -6.443 1.00 88.50 93 LEU A N 1
ATOM 697 C CA . LEU A 1 93 ? 1.807 11.854 -7.765 1.00 88.50 93 LEU A CA 1
ATOM 698 C C . LEU A 1 93 ? 3.265 11.372 -7.741 1.00 88.50 93 LEU A C 1
ATOM 700 O O . LEU A 1 93 ? 4.160 12.141 -7.386 1.00 88.50 93 LEU A O 1
ATOM 704 N N . LEU A 1 94 ? 3.514 10.144 -8.197 1.00 89.56 94 LEU A N 1
ATOM 705 C CA . LEU A 1 94 ? 4.860 9.650 -8.477 1.00 89.56 94 LEU A CA 1
ATOM 706 C C . LEU A 1 94 ? 5.275 10.031 -9.901 1.00 89.56 94 LEU A C 1
ATOM 708 O O . LEU A 1 94 ? 4.532 9.805 -10.859 1.00 89.56 94 LEU A O 1
ATOM 712 N N . GLN A 1 95 ? 6.495 10.545 -10.046 1.00 90.31 95 GLN A N 1
ATOM 713 C CA . GLN A 1 95 ? 7.140 10.787 -11.336 1.00 90.31 95 GLN A CA 1
ATOM 714 C C . GLN A 1 95 ? 8.188 9.705 -11.592 1.00 90.31 95 GLN A C 1
ATOM 716 O O . GLN A 1 95 ? 9.293 9.769 -11.059 1.00 90.31 95 GLN A O 1
ATOM 721 N N . ALA A 1 96 ? 7.846 8.716 -12.409 1.00 88.31 96 ALA A N 1
ATOM 722 C CA . ALA A 1 96 ? 8.754 7.632 -12.739 1.00 88.31 96 ALA A CA 1
ATOM 723 C C . ALA A 1 96 ? 9.790 8.074 -13.790 1.00 88.31 96 ALA A C 1
ATOM 725 O O . ALA A 1 96 ? 9.540 8.927 -14.648 1.00 88.31 96 ALA A O 1
ATOM 726 N N . SER A 1 97 ? 10.971 7.467 -13.749 1.00 88.38 97 SER A N 1
ATOM 727 C CA . SER A 1 97 ? 12.013 7.597 -14.772 1.00 88.38 97 SER A CA 1
ATOM 728 C C . SER A 1 97 ? 11.680 6.817 -16.047 1.00 88.38 97 SER A C 1
ATOM 730 O O . SER A 1 97 ? 12.157 7.163 -17.126 1.00 88.38 97 SER A O 1
ATOM 732 N N . SER A 1 98 ? 10.839 5.782 -15.945 1.00 91.62 98 SER A N 1
ATOM 733 C CA . SER A 1 98 ? 10.440 4.928 -17.066 1.00 91.62 98 SER A CA 1
ATOM 734 C C . SER A 1 98 ? 9.043 4.330 -16.882 1.00 91.62 98 SER A C 1
ATOM 736 O O . SER A 1 98 ? 8.505 4.265 -15.777 1.00 91.62 98 SER A O 1
ATOM 738 N N . VAL A 1 99 ? 8.451 3.839 -17.977 1.00 93.25 99 VAL A N 1
ATOM 739 C CA . VAL A 1 99 ? 7.173 3.102 -17.934 1.00 93.25 99 VAL A CA 1
ATOM 740 C C . VAL A 1 99 ? 7.309 1.811 -17.120 1.00 93.25 99 VAL A C 1
ATOM 742 O O . VAL A 1 99 ? 6.368 1.410 -16.437 1.00 93.25 99 VAL A O 1
ATOM 745 N N . TRP A 1 100 ? 8.484 1.179 -17.146 1.00 93.12 100 TRP A N 1
ATOM 746 C CA . TRP A 1 100 ? 8.764 -0.015 -16.352 1.00 93.12 100 TRP A CA 1
ATOM 747 C C . TRP A 1 100 ? 8.755 0.262 -14.853 1.00 93.12 100 TRP A C 1
ATOM 749 O O . TRP A 1 100 ? 8.159 -0.505 -14.102 1.00 93.12 100 TRP A O 1
ATOM 759 N N . GLU A 1 101 ? 9.342 1.377 -14.424 1.00 90.00 101 GLU A N 1
ATOM 760 C CA . GLU A 1 101 ? 9.282 1.814 -13.029 1.00 90.00 101 GLU A CA 1
ATOM 761 C C . GLU A 1 101 ? 7.849 2.167 -12.614 1.00 90.00 101 GLU A C 1
ATOM 763 O O . GLU A 1 101 ? 7.397 1.738 -11.558 1.00 90.00 101 GLU A O 1
ATOM 768 N N . MET A 1 102 ? 7.087 2.848 -13.478 1.00 91.69 102 MET A N 1
ATOM 769 C CA . MET A 1 102 ? 5.665 3.119 -13.235 1.00 91.69 102 MET A CA 1
ATOM 770 C C . MET A 1 102 ? 4.855 1.825 -13.038 1.00 91.69 102 MET A C 1
ATOM 772 O O . MET A 1 102 ? 4.004 1.748 -12.153 1.00 91.69 102 MET A O 1
ATOM 776 N N . LYS A 1 103 ? 5.128 0.795 -13.848 1.00 93.06 103 LYS A N 1
ATOM 777 C CA . LYS A 1 103 ? 4.476 -0.518 -13.746 1.00 93.06 103 LYS A CA 1
ATOM 778 C C . LYS A 1 103 ? 4.922 -1.292 -12.502 1.00 93.06 103 LYS A C 1
ATOM 780 O O . LYS A 1 103 ? 4.104 -1.955 -11.871 1.00 93.06 103 LYS A O 1
ATOM 785 N N . ALA A 1 104 ? 6.202 -1.211 -12.140 1.00 90.06 104 ALA A N 1
ATOM 786 C CA . ALA A 1 104 ? 6.720 -1.811 -10.912 1.00 90.06 104 ALA A CA 1
ATOM 787 C C . ALA A 1 104 ? 6.075 -1.168 -9.681 1.00 90.06 104 ALA A C 1
ATOM 789 O O . ALA A 1 104 ? 5.651 -1.871 -8.768 1.00 90.06 104 ALA A O 1
ATOM 790 N N . PHE A 1 105 ? 5.919 0.155 -9.701 1.00 89.94 105 PHE A N 1
ATOM 791 C CA . PHE A 1 105 ? 5.248 0.900 -8.649 1.00 89.94 105 PHE A CA 1
ATOM 792 C C . PHE A 1 105 ? 3.778 0.517 -8.507 1.00 89.94 105 PHE A C 1
ATOM 794 O O . PHE A 1 105 ? 3.329 0.237 -7.402 1.00 89.94 105 PHE A O 1
ATOM 801 N N . GLU A 1 106 ? 3.035 0.452 -9.615 1.00 92.06 106 GLU A N 1
ATOM 802 C CA . GLU A 1 106 ? 1.647 -0.023 -9.606 1.00 92.06 106 GLU A CA 1
ATOM 803 C C . GLU A 1 106 ? 1.527 -1.402 -8.957 1.00 92.06 106 GLU A C 1
ATOM 805 O O . GLU A 1 106 ? 0.660 -1.618 -8.113 1.00 92.06 106 GLU A O 1
ATOM 810 N N . TYR A 1 107 ? 2.406 -2.325 -9.342 1.00 91.12 107 TYR A N 1
ATOM 811 C CA . TYR A 1 107 ? 2.415 -3.677 -8.808 1.00 91.12 107 TYR A CA 1
ATOM 812 C C . TYR A 1 107 ? 2.629 -3.687 -7.285 1.00 91.12 107 TYR A C 1
ATOM 814 O O . TYR A 1 107 ? 1.869 -4.334 -6.564 1.00 91.12 107 TYR A O 1
ATOM 822 N N . VAL A 1 108 ? 3.618 -2.937 -6.782 1.00 88.00 108 VAL A N 1
ATOM 823 C CA . VAL A 1 108 ? 3.867 -2.825 -5.334 1.00 88.00 108 VAL A CA 1
ATOM 824 C C . VAL A 1 108 ? 2.688 -2.151 -4.629 1.00 88.00 108 VAL A C 1
ATOM 826 O O . VAL A 1 108 ? 2.267 -2.619 -3.576 1.00 88.00 108 VAL A O 1
ATOM 829 N N . ALA A 1 109 ? 2.103 -1.106 -5.221 1.00 89.06 109 ALA A N 1
ATOM 830 C CA . ALA A 1 109 ? 0.954 -0.400 -4.661 1.00 89.06 109 ALA A CA 1
ATOM 831 C C . ALA A 1 109 ? -0.287 -1.297 -4.537 1.00 89.06 109 ALA A C 1
ATOM 833 O O . ALA A 1 109 ? -1.003 -1.203 -3.546 1.00 89.06 109 ALA A O 1
ATOM 834 N N . GLN A 1 110 ? -0.532 -2.193 -5.496 1.00 91.12 110 GLN A N 1
ATOM 835 C CA . GLN A 1 110 ? -1.623 -3.167 -5.401 1.00 91.12 110 GLN A CA 1
ATOM 836 C C . GLN A 1 110 ? -1.410 -4.134 -4.232 1.00 91.12 110 GLN A C 1
ATOM 838 O O . GLN A 1 110 ? -2.315 -4.307 -3.426 1.00 91.12 110 GLN A O 1
ATOM 843 N N . ARG A 1 111 ? -0.204 -4.699 -4.083 1.00 88.12 111 ARG A N 1
ATOM 844 C CA . ARG A 1 111 ? 0.117 -5.597 -2.957 1.00 88.12 111 ARG A CA 1
ATOM 845 C C . ARG A 1 111 ? 0.037 -4.885 -1.608 1.00 88.12 111 ARG A C 1
ATOM 847 O O . ARG A 1 111 ? -0.517 -5.425 -0.659 1.00 88.12 111 ARG A O 1
ATOM 854 N N . ALA A 1 112 ? 0.538 -3.654 -1.541 1.00 86.50 112 ALA A N 1
ATOM 855 C CA . ALA A 1 112 ? 0.443 -2.830 -0.344 1.00 86.50 112 ALA A CA 1
ATOM 856 C C . ALA A 1 112 ? -1.012 -2.501 0.015 1.00 86.50 112 ALA A C 1
ATOM 858 O O . ALA A 1 112 ? -1.356 -2.466 1.193 1.00 86.50 112 ALA A O 1
ATOM 859 N N . PHE A 1 113 ? -1.873 -2.300 -0.986 1.00 89.94 113 PHE A N 1
ATOM 860 C CA . PHE A 1 113 ? -3.296 -2.084 -0.767 1.00 89.94 113 PHE A CA 1
ATOM 861 C C . PHE A 1 113 ? -4.000 -3.351 -0.277 1.00 89.94 113 PHE A C 1
ATOM 863 O O . PHE A 1 113 ? -4.784 -3.260 0.660 1.00 89.94 113 PHE A O 1
ATOM 870 N N . ASP A 1 114 ? -3.679 -4.521 -0.839 1.00 89.31 114 ASP A N 1
ATOM 871 C CA . ASP A 1 114 ? -4.200 -5.812 -0.368 1.00 89.31 114 ASP A CA 1
ATOM 872 C C . ASP A 1 114 ? -3.905 -5.987 1.140 1.00 89.31 114 ASP A C 1
ATOM 874 O O . ASP A 1 114 ? -4.806 -6.262 1.932 1.00 89.31 114 ASP A O 1
ATOM 878 N N . SER A 1 115 ? -2.663 -5.716 1.561 1.00 86.69 115 SER A N 1
ATOM 879 C CA . SER A 1 115 ? -2.263 -5.738 2.976 1.00 86.69 115 SER A CA 1
ATOM 880 C C . SER A 1 115 ? -2.926 -4.644 3.821 1.00 86.69 115 SER A C 1
ATOM 882 O O . SER A 1 115 ? -3.264 -4.884 4.978 1.00 86.69 115 SER A O 1
ATOM 884 N N . LEU A 1 116 ? -3.139 -3.447 3.266 1.00 87.62 116 LEU A N 1
ATOM 885 C CA . LEU A 1 116 ? -3.853 -2.371 3.956 1.00 87.62 116 LEU A CA 1
ATOM 886 C C . LEU A 1 116 ? -5.312 -2.741 4.222 1.00 87.62 116 LEU A C 1
ATOM 888 O O . LE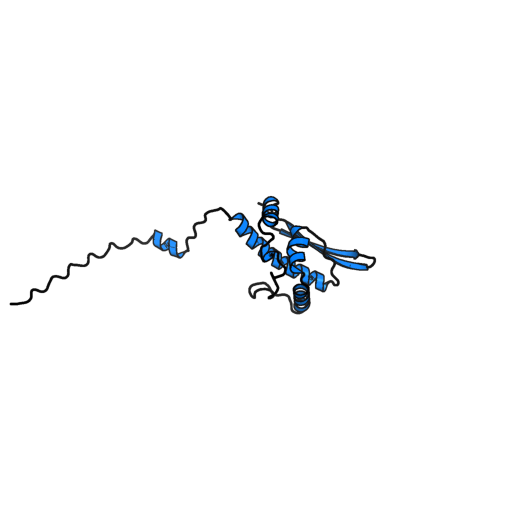U A 1 116 ? -5.817 -2.426 5.293 1.00 87.62 116 LEU A O 1
ATOM 892 N N . VAL A 1 117 ? -5.991 -3.395 3.278 1.00 90.19 117 VAL A N 1
ATOM 893 C CA . VAL A 1 117 ? -7.386 -3.825 3.446 1.00 90.19 117 VAL A CA 1
ATOM 894 C C . VAL A 1 117 ? -7.510 -4.872 4.551 1.00 90.19 117 VAL A C 1
ATOM 896 O O . VAL A 1 117 ? -8.406 -4.756 5.385 1.00 90.19 117 VAL A O 1
ATOM 899 N N . ASP A 1 118 ? -6.590 -5.833 4.599 1.00 89.69 118 ASP A N 1
ATOM 900 C CA . ASP A 1 118 ? -6.533 -6.843 5.662 1.00 89.69 118 ASP A CA 1
ATOM 901 C C . ASP A 1 118 ? -6.291 -6.199 7.041 1.00 89.69 118 ASP A C 1
ATOM 903 O O . ASP A 1 118 ? -7.036 -6.408 8.003 1.00 89.69 118 ASP A O 1
ATOM 907 N N . PHE A 1 119 ? -5.327 -5.277 7.113 1.00 88.94 119 PHE A N 1
ATOM 908 C CA . PHE A 1 119 ? -5.073 -4.498 8.322 1.00 88.94 119 PHE A CA 1
ATOM 909 C C . PHE A 1 119 ? -6.289 -3.653 8.744 1.00 88.94 119 PHE A C 1
ATOM 911 O O . PHE A 1 119 ? -6.655 -3.614 9.918 1.00 88.94 119 PHE A O 1
ATOM 918 N N . CYS A 1 120 ? -6.967 -3.013 7.788 1.00 89.50 120 CYS A N 1
ATOM 919 C CA . CYS A 1 120 ? -8.192 -2.251 8.027 1.00 89.50 120 CYS A CA 1
ATOM 920 C C . CYS A 1 120 ? -9.303 -3.112 8.634 1.00 89.50 120 CYS A C 1
ATOM 922 O O . CYS A 1 120 ? -9.998 -2.635 9.530 1.00 89.50 120 CYS A O 1
ATOM 924 N N . ALA A 1 121 ? -9.470 -4.354 8.167 1.00 89.50 121 ALA A N 1
ATOM 925 C CA . ALA A 1 121 ? -10.456 -5.278 8.721 1.00 89.50 121 ALA A CA 1
ATOM 926 C C . ALA A 1 121 ? -10.209 -5.493 10.221 1.00 89.50 121 ALA A C 1
ATOM 928 O O . ALA A 1 121 ? -11.111 -5.290 11.033 1.00 89.50 121 ALA A O 1
ATOM 929 N N . THR A 1 122 ? -8.949 -5.735 10.591 1.00 89.44 122 THR A N 1
ATOM 930 C CA . THR A 1 122 ? -8.540 -5.882 11.995 1.00 89.44 122 THR A CA 1
ATOM 931 C C . THR A 1 122 ? -8.795 -4.596 12.794 1.00 89.44 122 THR A C 1
ATOM 933 O O . THR A 1 122 ? -9.367 -4.632 13.881 1.00 89.44 122 THR A O 1
ATOM 936 N N . VAL A 1 123 ? -8.443 -3.424 12.250 1.00 88.50 123 VAL A N 1
ATOM 937 C CA . VAL A 1 123 ? -8.631 -2.119 12.922 1.00 88.50 123 VAL A CA 1
ATOM 938 C C . VAL A 1 123 ? -10.106 -1.789 13.196 1.00 88.50 123 VAL A C 1
ATOM 940 O O . VAL A 1 123 ? -10.415 -1.101 14.181 1.00 88.50 123 VAL A O 1
ATOM 9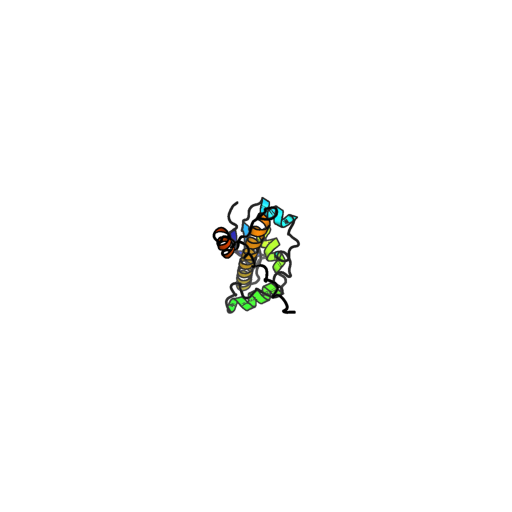43 N N . VAL A 1 124 ? -11.014 -2.250 12.332 1.00 87.44 124 VAL A N 1
ATOM 944 C CA . VAL A 1 124 ? -12.471 -2.103 12.496 1.00 87.44 124 VAL A CA 1
ATOM 945 C C . VAL A 1 124 ? -13.016 -3.029 13.587 1.00 87.44 124 VAL A C 1
ATOM 947 O O . VAL A 1 124 ? -14.001 -2.681 14.241 1.00 87.44 124 VAL A O 1
ATOM 950 N N . GLU A 1 125 ? -12.380 -4.176 13.808 1.00 87.50 125 GLU A N 1
ATOM 951 C CA . GLU A 1 125 ? -12.750 -5.139 14.849 1.00 87.50 125 GLU A CA 1
ATOM 952 C C . GLU A 1 125 ? -12.196 -4.784 16.233 1.00 87.50 125 GLU A C 1
ATOM 954 O O . GLU A 1 125 ? -12.726 -5.251 17.239 1.00 87.50 125 GLU A O 1
ATOM 959 N N . LEU A 1 126 ? -11.187 -3.911 16.318 1.00 85.25 126 LEU A N 1
ATOM 960 C CA . LEU A 1 126 ? -10.620 -3.484 17.600 1.00 85.25 126 LEU A CA 1
ATOM 961 C C . LEU A 1 126 ? -11.696 -2.964 18.566 1.00 85.25 126 LEU A C 1
ATOM 963 O O . LEU A 1 126 ? -12.432 -2.024 18.257 1.00 85.25 126 LEU A O 1
ATOM 967 N N . GLY A 1 127 ? -11.727 -3.547 19.766 1.00 79.25 127 GLY A N 1
ATOM 968 C CA . GLY A 1 127 ? -12.704 -3.227 20.809 1.00 79.25 127 GLY A CA 1
ATOM 969 C C . GLY A 1 127 ? -14.026 -3.990 20.691 1.00 79.25 127 GLY A C 1
ATOM 970 O O . GLY A 1 127 ? -14.951 -3.698 21.446 1.00 79.25 127 GLY A O 1
ATOM 971 N N . ARG A 1 128 ? -14.133 -4.951 19.765 1.00 85.00 128 ARG A N 1
ATOM 972 C CA . ARG A 1 128 ? -15.247 -5.901 19.688 1.00 85.00 128 ARG A CA 1
ATOM 973 C C . ARG A 1 128 ? -14.823 -7.251 20.247 1.00 85.00 128 ARG A C 1
ATOM 975 O O . ARG A 1 128 ? -13.714 -7.713 20.000 1.00 85.00 128 ARG A O 1
ATOM 982 N N . GLU A 1 129 ? -15.733 -7.894 20.966 1.00 84.38 129 GLU A N 1
ATOM 983 C CA . GLU A 1 129 ? -15.572 -9.286 21.370 1.00 84.38 129 GLU A CA 1
ATOM 984 C C . GLU A 1 129 ? -16.119 -10.196 20.270 1.00 84.38 129 GLU A C 1
ATOM 986 O O . GLU A 1 129 ? -17.256 -10.044 19.819 1.00 84.38 129 GLU A O 1
ATOM 991 N N . THR A 1 130 ? -15.301 -11.148 19.833 1.00 81.62 130 THR A N 1
ATOM 992 C CA . THR A 1 130 ? -15.684 -12.180 18.867 1.00 81.62 130 THR A CA 1
ATOM 993 C C . THR A 1 130 ? -15.434 -13.547 19.481 1.00 81.62 130 THR A C 1
ATOM 995 O O . THR A 1 130 ? -14.321 -13.835 19.923 1.00 81.62 130 THR A O 1
ATOM 998 N N . VAL A 1 131 ? -16.451 -14.407 19.488 1.00 86.56 131 VAL A N 1
ATOM 999 C CA . VAL A 1 131 ? -16.309 -15.797 19.930 1.00 86.56 131 VAL A CA 1
ATOM 1000 C C . VAL A 1 131 ? -15.928 -16.646 18.725 1.00 86.56 131 VAL A C 1
ATOM 1002 O O . VAL A 1 131 ? -16.712 -16.793 17.790 1.00 86.56 131 VAL A O 1
ATOM 1005 N N . TYR A 1 132 ? -14.722 -17.207 18.747 1.00 87.56 132 TYR A N 1
ATOM 1006 C CA . TYR A 1 132 ? -14.307 -18.199 17.763 1.00 87.56 132 TYR A CA 1
ATOM 1007 C C . TYR A 1 132 ? -14.730 -19.594 18.229 1.00 87.56 132 TYR A C 1
ATOM 1009 O O . TYR A 1 132 ? -14.254 -20.083 19.254 1.00 87.56 132 TYR A O 1
ATOM 1017 N N . ALA A 1 133 ? -15.604 -20.238 17.458 1.00 87.56 133 ALA A N 1
ATOM 1018 C CA . ALA A 1 133 ? -15.939 -21.647 17.608 1.00 87.56 133 ALA A CA 1
ATOM 1019 C C . ALA A 1 133 ? -15.414 -22.399 16.373 1.00 87.56 133 ALA A C 1
ATOM 1021 O O . ALA A 1 133 ? -15.880 -22.129 15.264 1.00 87.56 133 ALA A O 1
ATOM 1022 N N . PRO A 1 134 ? -14.433 -23.308 16.515 1.00 88.06 134 PRO A N 1
ATOM 1023 C CA . PRO A 1 134 ? -13.986 -24.115 15.387 1.00 88.06 134 PRO A CA 1
ATOM 1024 C C . PRO A 1 134 ? -15.115 -25.054 14.925 1.00 88.06 134 PRO A C 1
ATOM 1026 O O . PRO A 1 134 ? -15.944 -25.438 15.750 1.00 88.06 134 PRO A O 1
ATOM 1029 N N . PRO A 1 135 ? -15.126 -25.516 13.660 1.00 85.12 135 PRO A N 1
ATOM 1030 C CA . PRO A 1 135 ? -16.164 -26.427 13.160 1.00 85.12 135 PRO A CA 1
ATOM 1031 C C . PRO A 1 135 ? -16.341 -27.697 14.010 1.00 85.12 135 PRO A C 1
ATOM 1033 O O . PRO A 1 135 ? -17.439 -28.227 14.139 1.00 85.12 135 PRO A O 1
ATOM 1036 N N . GLU A 1 136 ? -15.271 -28.184 14.643 1.00 86.38 136 GLU A N 1
ATOM 1037 C CA . GLU A 1 136 ? -15.340 -29.343 15.541 1.00 86.38 136 GLU A CA 1
ATOM 1038 C C . GLU A 1 136 ? -16.050 -29.053 16.872 1.00 86.38 136 GLU A C 1
ATOM 1040 O O . GLU A 1 136 ? -16.553 -29.987 17.496 1.00 86.38 136 GLU A O 1
ATOM 1045 N N . ALA A 1 137 ? -16.146 -27.789 17.298 1.00 83.88 137 ALA A N 1
ATOM 1046 C CA . ALA A 1 137 ? -16.846 -27.410 18.524 1.00 83.88 137 ALA A CA 1
ATOM 1047 C C . ALA A 1 137 ? -18.354 -27.692 18.445 1.00 83.88 137 ALA A C 1
ATOM 1049 O O . ALA A 1 137 ? -18.961 -28.030 19.459 1.00 83.88 137 ALA A O 1
ATOM 1050 N N . GLU A 1 138 ? -18.951 -27.649 17.246 1.00 78.44 138 GLU A N 1
ATOM 1051 C CA . GLU A 1 138 ? -20.364 -28.000 17.035 1.00 78.44 138 GLU A CA 1
ATOM 1052 C C . GLU A 1 138 ? -20.670 -29.449 17.440 1.00 78.44 138 GLU A C 1
ATOM 1054 O O . GLU A 1 138 ? -21.777 -29.758 17.880 1.00 78.44 138 GLU A O 1
ATOM 1059 N N . ARG A 1 139 ? -19.675 -30.346 17.379 1.00 77.69 139 ARG A N 1
ATOM 1060 C CA . ARG A 1 139 ? -19.844 -31.738 17.818 1.00 77.69 139 ARG A CA 1
ATOM 1061 C C . ARG A 1 139 ? -20.148 -31.818 19.310 1.00 77.69 139 ARG A C 1
ATOM 1063 O O . ARG A 1 139 ? -20.991 -32.611 19.711 1.00 77.69 139 ARG A O 1
ATOM 1070 N N . PHE A 1 140 ? -19.546 -30.957 20.126 1.00 75.00 140 PHE A N 1
ATOM 1071 C CA . PHE A 1 140 ? -19.805 -30.925 21.566 1.00 75.00 140 PHE A CA 1
ATOM 1072 C C . PHE A 1 140 ? -21.206 -30.410 21.920 1.00 75.00 140 PHE A C 1
ATOM 1074 O O . PHE A 1 140 ? -21.683 -30.695 23.010 1.00 75.00 140 PHE A O 1
ATOM 1081 N N . ALA A 1 141 ? -21.901 -29.717 21.009 1.00 74.19 141 ALA A N 1
ATOM 1082 C CA . ALA A 1 141 ? -23.297 -29.325 21.216 1.00 74.19 141 ALA A CA 1
ATOM 1083 C C . ALA A 1 141 ? -24.284 -30.502 21.068 1.00 74.19 141 ALA A C 1
ATOM 1085 O O . ALA A 1 141 ? -25.438 -30.388 21.470 1.00 74.19 141 ALA A O 1
ATOM 1086 N N . THR A 1 142 ? -23.842 -31.622 20.484 1.00 68.75 142 THR A N 1
ATOM 1087 C CA . THR A 1 142 ? -24.677 -32.808 20.207 1.00 68.75 142 THR A CA 1
ATOM 1088 C C . THR A 1 142 ? -24.234 -34.063 20.958 1.00 68.75 142 THR A C 1
ATOM 1090 O O . THR A 1 142 ? -24.958 -35.055 20.978 1.00 68.75 142 THR A O 1
ATOM 1093 N N . LEU A 1 143 ? -23.056 -34.029 21.582 1.00 70.94 143 LEU A N 1
ATOM 1094 C CA . LEU A 1 143 ? -22.517 -35.128 22.372 1.00 70.94 143 LEU A CA 1
ATOM 1095 C C . LEU A 1 143 ? -22.908 -34.943 23.841 1.00 70.94 143 LEU A C 1
ATOM 1097 O O . LEU A 1 143 ? -22.470 -33.997 24.492 1.00 70.94 143 LEU A O 1
ATOM 1101 N N . GLU A 1 144 ? -23.691 -35.873 24.386 1.00 64.31 144 GLU A N 1
ATOM 1102 C CA . GLU A 1 144 ? -23.836 -35.992 25.837 1.00 64.31 144 GLU A CA 1
ATOM 1103 C C . GLU A 1 144 ? -22.542 -36.570 26.418 1.00 64.31 144 GLU A C 1
ATOM 1105 O O . GLU A 1 144 ? -22.042 -37.598 25.950 1.00 64.31 144 GLU A O 1
ATOM 1110 N N . MET A 1 145 ? -21.982 -35.921 27.446 1.00 67.81 145 MET A N 1
ATOM 1111 C CA . MET A 1 145 ? -20.914 -36.544 28.222 1.00 67.81 145 MET A CA 1
ATOM 1112 C C . MET A 1 145 ? -21.483 -37.812 28.868 1.00 67.81 145 MET A C 1
ATOM 1114 O O . MET A 1 145 ? -22.446 -37.706 29.634 1.00 67.81 145 MET A O 1
ATOM 1118 N N . PRO A 1 146 ? -20.914 -39.001 28.598 1.00 65.38 146 PRO A N 1
ATOM 1119 C CA . PRO A 1 146 ? -21.364 -40.210 29.262 1.00 65.38 146 PRO A CA 1
ATOM 1120 C C . PRO A 1 146 ? -21.186 -40.027 30.769 1.00 65.38 146 PRO A C 1
ATOM 1122 O O . PRO A 1 146 ? -20.156 -39.516 31.221 1.00 65.38 146 PRO A O 1
ATOM 1125 N N . ALA A 1 147 ? -22.205 -40.418 31.539 1.00 70.69 147 ALA A N 1
ATOM 1126 C CA . ALA A 1 147 ? -22.135 -40.404 32.993 1.00 70.69 147 ALA A CA 1
ATOM 1127 C C . ALA A 1 147 ? -20.838 -41.089 33.439 1.00 70.69 147 ALA A C 1
ATOM 1129 O O . ALA A 1 147 ? -20.480 -42.142 32.902 1.00 70.69 147 ALA A O 1
ATOM 1130 N N . ALA A 1 148 ? -20.126 -40.467 34.387 1.00 69.25 148 ALA A N 1
ATOM 1131 C CA . ALA A 1 148 ? -18.882 -41.016 34.908 1.00 69.25 148 ALA A CA 1
ATOM 1132 C C . ALA A 1 148 ? -19.111 -42.493 35.269 1.00 69.25 148 ALA A C 1
ATOM 1134 O O . ALA A 1 148 ? -20.073 -42.785 35.988 1.00 69.25 148 ALA A O 1
ATOM 1135 N N . PRO A 1 149 ? -18.295 -43.428 34.747 1.00 66.50 149 PRO A N 1
ATOM 1136 C CA . PRO A 1 149 ? -18.490 -44.834 35.041 1.00 66.50 149 PRO A CA 1
ATOM 1137 C C . PRO A 1 149 ? -18.420 -45.003 36.555 1.00 66.50 149 PRO A C 1
ATOM 1139 O O . PRO A 1 149 ? -17.438 -44.609 37.187 1.00 66.50 149 PRO A O 1
ATOM 1142 N N . VAL A 1 150 ? -19.478 -45.568 37.138 1.00 67.31 150 VAL A N 1
ATOM 1143 C CA . VAL A 1 150 ? -19.433 -46.054 38.514 1.00 67.31 150 VAL A CA 1
ATOM 1144 C C . VAL A 1 150 ? -18.407 -47.175 38.497 1.00 67.31 150 VAL A C 1
ATOM 1146 O O . VAL A 1 150 ? -18.701 -48.281 38.053 1.00 67.31 150 VAL A O 1
ATOM 1149 N N . VAL A 1 151 ? -17.171 -46.862 38.885 1.00 69.25 151 VAL A N 1
ATOM 1150 C CA . VAL A 1 151 ? -16.137 -47.873 39.075 1.00 69.25 151 VAL A CA 1
ATOM 1151 C C . VAL A 1 151 ? -16.653 -48.754 40.211 1.00 69.25 151 VAL A C 1
ATOM 1153 O O . VAL A 1 151 ? -16.818 -48.237 41.321 1.00 69.25 151 VAL A O 1
ATOM 1156 N N . PRO A 1 152 ? -16.988 -50.034 39.965 1.00 62.88 152 PRO A N 1
ATOM 1157 C CA . PRO A 1 152 ? -17.392 -50.909 41.049 1.00 62.88 152 PRO A CA 1
ATOM 1158 C C . PRO A 1 152 ? -16.253 -50.932 42.065 1.00 62.88 152 PRO A C 1
ATOM 1160 O O . PRO A 1 152 ? -15.084 -51.069 41.691 1.00 62.88 152 PRO A O 1
ATOM 1163 N N . ALA A 1 153 ? -16.590 -50.728 43.341 1.00 66.50 153 ALA A N 1
ATOM 1164 C CA . ALA A 1 153 ? -15.626 -50.867 44.418 1.00 66.50 153 ALA A CA 1
ATOM 1165 C C . ALA A 1 153 ? -14.964 -52.239 44.263 1.00 66.50 153 ALA A C 1
ATOM 1167 O O . ALA A 1 153 ? -15.656 -53.253 44.185 1.00 66.50 153 ALA A O 1
ATOM 1168 N N . ILE A 1 154 ? -13.637 -52.251 44.142 1.00 69.19 154 ILE A N 1
ATOM 1169 C CA . ILE A 1 154 ? -12.863 -53.486 44.074 1.00 69.19 154 ILE A CA 1
ATOM 1170 C C . ILE A 1 154 ? -13.146 -54.211 45.390 1.00 69.19 154 ILE A C 1
ATOM 1172 O O . ILE A 1 154 ? -12.707 -53.751 46.445 1.00 69.19 154 ILE A O 1
ATOM 1176 N N . GLU A 1 155 ? -13.943 -55.281 45.347 1.00 60.72 155 GLU A N 1
ATOM 1177 C CA . GLU A 1 155 ? -14.201 -56.094 46.530 1.00 60.72 155 GLU A CA 1
ATOM 1178 C C . GLU A 1 155 ? -12.856 -56.613 47.034 1.00 60.72 155 GLU A C 1
ATOM 1180 O O . GLU A 1 155 ? -12.096 -57.258 46.306 1.00 60.72 155 GLU A O 1
ATOM 1185 N N . ALA A 1 156 ? -12.532 -56.262 48.278 1.00 64.12 156 ALA A N 1
ATOM 1186 C CA . ALA A 1 156 ? -11.338 -56.753 48.931 1.00 64.12 156 ALA A CA 1
ATOM 1187 C C . ALA A 1 156 ? -11.428 -58.281 48.988 1.00 64.12 156 ALA A C 1
ATOM 1189 O O . ALA A 1 156 ? -12.316 -58.830 49.639 1.00 64.12 156 ALA A O 1
ATOM 1190 N N . VAL A 1 157 ? -10.510 -58.954 48.292 1.00 67.62 157 VAL A N 1
ATOM 1191 C CA . VAL A 1 157 ? -10.344 -60.405 48.376 1.00 67.62 157 VAL A CA 1
ATOM 1192 C C . VAL A 1 157 ? -10.103 -60.744 49.850 1.00 67.62 157 VAL A C 1
ATOM 1194 O O . VAL A 1 157 ? -9.115 -60.262 50.410 1.00 67.62 157 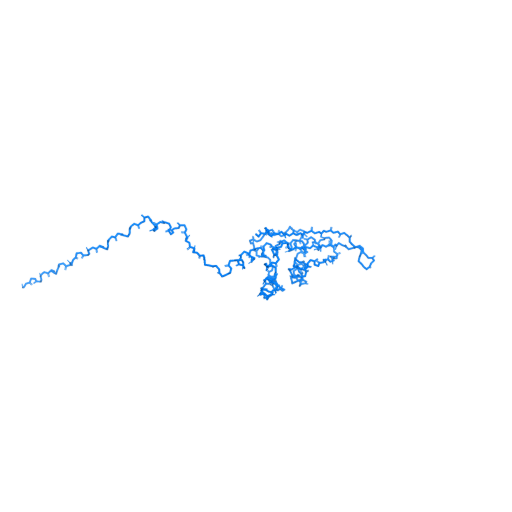VAL A O 1
ATOM 1197 N N . PRO A 1 158 ? -10.977 -61.524 50.511 1.00 61.44 158 PRO A N 1
ATOM 1198 C CA . PRO A 1 158 ? -10.738 -61.910 51.888 1.00 61.44 158 PRO A CA 1
ATOM 1199 C C . PRO A 1 158 ? -9.512 -62.822 51.920 1.00 61.44 158 PRO A C 1
ATOM 1201 O O . PRO A 1 158 ? -9.507 -63.913 51.346 1.00 61.44 158 PRO A O 1
ATOM 1204 N N . THR A 1 159 ? -8.451 -62.349 52.567 1.00 63.66 159 THR A N 1
ATOM 1205 C CA . THR A 1 159 ? -7.248 -63.132 52.834 1.00 63.66 159 THR A CA 1
ATOM 1206 C C . THR A 1 159 ? -7.648 -64.307 53.723 1.00 63.66 159 THR A C 1
ATOM 1208 O O . THR A 1 159 ? -8.067 -64.106 54.863 1.00 63.66 159 THR A O 1
ATOM 1211 N N . ALA A 1 160 ? -7.593 -65.525 53.179 1.00 61.53 160 ALA A N 1
ATOM 1212 C CA . ALA A 1 160 ? -7.855 -66.745 53.934 1.00 61.53 160 ALA A CA 1
ATOM 1213 C C . ALA A 1 160 ? -6.876 -66.851 55.117 1.00 61.53 160 ALA A C 1
ATOM 1215 O O . ALA A 1 160 ? -5.686 -66.564 54.959 1.00 61.53 160 ALA A O 1
ATOM 1216 N N . ALA A 1 161 ? -7.425 -67.206 56.282 1.00 56.41 161 ALA A N 1
ATOM 1217 C CA . ALA A 1 161 ? -6.717 -67.386 57.548 1.00 56.41 161 ALA A CA 1
ATOM 1218 C C . ALA A 1 161 ? -5.770 -68.594 57.535 1.00 56.41 161 ALA A C 1
ATOM 1220 O O . ALA A 1 161 ? -6.089 -69.585 56.838 1.00 56.41 161 ALA A O 1
#

Sequence (161 aa):
MQAPKLLIRKGMVVVQGRNRPCIQVLAIVDPALKTKLEDLFASENLFKRSAYSNGFPASMPQPTGPLAPHVAALLKSDACPEITVKTMLQGQLLQASSVWEMKAFEYVAQRAFDSLVDFCATVVELGRETVYAPPEAERFATLEMPAAPVVPAIEAVPTAA

Foldseek 3Di:
DDQKDKDKDWDFDQDPNDTFIKIAIEIDDDPVLLVCCVPPPCPPLLLALNVALVHDDPPDDDDDPVLNVLLVVCNVVSCRNCLVPVRHHVRDMDTDPDPSNVVSSVVVSVVSVVVVSVVSVVVVCPPPDDDDDPPCNVVVVVDDDPDDPPPPDPPPDPDDD